Protein AF-A0A0B8P716-F1 (afdb_monomer_lite)

Organism: NCBI:txid1481914

Radius of gyration: 46.76 Å; chains: 1; bounding box: 84×42×119 Å

Sequence (148 aa):
METLIILSYIALCVIVFKVCKLPVNKWSVTTASVIGLFIVGWIFLYMAMYQPVSRMARLYSVTTPITSQVEGLVNDVYVKGNEQLKAGDPLYQIDPTPFQDEVNRIQSDLKRTQSAIDYFQAELARYQKLGSKGFSLKRKWTKLKPTC

Structure (mmCIF, N/CA/C/O backbone):
data_AF-A0A0B8P716-F1
#
_entry.id   AF-A0A0B8P716-F1
#
loop_
_atom_site.group_PDB
_atom_site.id
_atom_site.type_symbol
_atom_site.label_atom_id
_atom_site.label_alt_id
_atom_site.label_comp_id
_atom_site.label_asym_id
_atom_site.label_entity_id
_atom_site.label_seq_id
_atom_site.pdbx_PDB_ins_code
_atom_site.Cartn_x
_atom_site.Cartn_y
_atom_site.Cartn_z
_atom_site.occupancy
_atom_site.B_iso_or_equiv
_atom_site.auth_seq_id
_atom_site.auth_comp_id
_atom_site.auth_asym_id
_atom_site.auth_atom_id
_atom_site.pdbx_PDB_model_num
ATOM 1 N N . MET A 1 1 ? 23.228 3.820 -40.019 1.00 69.50 1 MET A N 1
ATOM 2 C CA . MET A 1 1 ? 23.093 5.197 -39.486 1.00 69.50 1 MET A CA 1
ATOM 3 C C . MET A 1 1 ? 24.410 5.951 -39.606 1.00 69.50 1 MET A C 1
ATOM 5 O O . MET A 1 1 ? 24.451 6.957 -40.296 1.00 69.50 1 MET A O 1
ATOM 9 N N 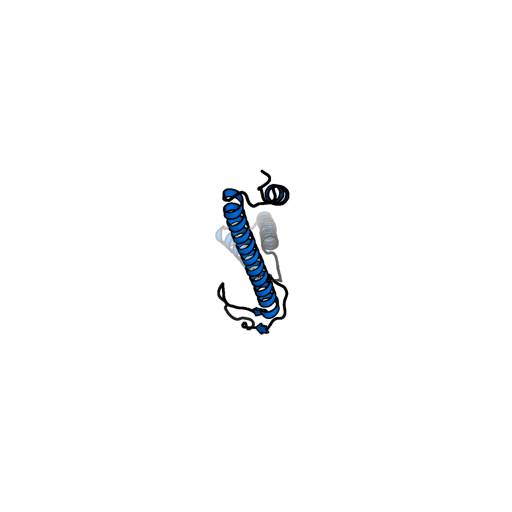. GLU A 1 2 ? 25.499 5.426 -39.043 1.00 78.12 2 GLU A N 1
ATOM 10 C CA . GLU A 1 2 ? 26.856 5.991 -39.167 1.00 78.12 2 GLU A CA 1
ATOM 11 C C . GLU A 1 2 ? 27.348 6.150 -40.618 1.00 78.12 2 GLU A C 1
ATOM 13 O O . GLU A 1 2 ? 27.895 7.187 -40.986 1.00 78.12 2 GLU A O 1
ATOM 18 N N . THR A 1 3 ? 27.054 5.175 -41.482 1.00 80.31 3 THR A N 1
ATOM 19 C CA . THR A 1 3 ? 27.412 5.209 -42.907 1.00 80.31 3 THR A CA 1
ATOM 20 C C . THR A 1 3 ? 26.721 6.340 -43.671 1.00 80.31 3 THR A C 1
ATOM 22 O O . THR A 1 3 ? 27.321 6.913 -44.576 1.00 80.31 3 THR A O 1
ATOM 25 N N . LEU A 1 4 ? 25.494 6.715 -43.286 1.00 82.44 4 LEU A N 1
ATOM 26 C CA . LEU A 1 4 ? 24.766 7.822 -43.915 1.00 82.44 4 LEU A CA 1
ATOM 27 C C . LEU A 1 4 ? 25.414 9.174 -43.592 1.00 82.44 4 LEU A C 1
ATOM 29 O O . LEU A 1 4 ? 25.537 10.004 -44.487 1.00 82.44 4 LEU A O 1
ATOM 33 N N . ILE A 1 5 ? 25.892 9.362 -42.355 1.00 80.94 5 ILE A N 1
ATOM 34 C CA . ILE A 1 5 ? 26.572 10.594 -41.918 1.00 80.94 5 ILE A CA 1
ATOM 35 C C . ILE A 1 5 ? 27.898 10.773 -42.670 1.00 80.94 5 ILE A C 1
ATOM 37 O O . ILE A 1 5 ? 28.196 11.865 -43.159 1.00 80.94 5 ILE A O 1
ATOM 41 N N . ILE A 1 6 ? 28.671 9.692 -42.823 1.00 80.19 6 ILE A N 1
ATOM 42 C CA . ILE A 1 6 ? 29.949 9.717 -43.552 1.00 80.19 6 ILE A CA 1
ATOM 43 C C . ILE A 1 6 ? 29.717 10.045 -45.035 1.00 80.19 6 ILE A C 1
ATOM 45 O O . ILE A 1 6 ? 30.397 10.913 -45.587 1.00 80.19 6 ILE A O 1
ATOM 49 N N . LEU A 1 7 ? 28.730 9.409 -45.675 1.00 81.50 7 LEU A N 1
ATOM 50 C CA . LEU A 1 7 ? 28.414 9.662 -47.085 1.00 81.50 7 LEU A CA 1
ATOM 51 C C . LEU A 1 7 ? 27.909 11.091 -47.323 1.00 81.50 7 LEU A C 1
ATOM 53 O O . LEU A 1 7 ? 28.344 11.731 -48.282 1.00 81.50 7 LEU A O 1
ATOM 57 N N . SER A 1 8 ? 27.056 11.632 -46.445 1.00 81.62 8 SER A N 1
ATOM 58 C CA . SER A 1 8 ? 26.598 13.023 -46.565 1.00 81.62 8 SER A CA 1
ATOM 59 C C . SER A 1 8 ? 27.722 14.037 -46.347 1.00 81.62 8 SER A C 1
ATOM 61 O O . SER A 1 8 ? 27.742 15.071 -47.012 1.00 81.62 8 SER A O 1
ATOM 63 N N . TYR A 1 9 ? 28.680 13.742 -45.461 1.00 82.69 9 TYR A N 1
ATOM 64 C CA . TYR A 1 9 ? 29.833 14.610 -45.218 1.00 82.69 9 TYR A CA 1
ATOM 65 C C . TYR A 1 9 ? 30.757 14.677 -46.441 1.00 82.69 9 TYR A C 1
ATOM 67 O O . TYR A 1 9 ? 31.096 15.765 -46.905 1.00 82.69 9 TYR A O 1
ATOM 75 N N . ILE A 1 10 ? 31.096 13.522 -47.024 1.00 79.62 10 ILE A N 1
ATOM 76 C CA . ILE A 1 10 ? 31.908 13.454 -48.249 1.00 79.62 10 ILE A CA 1
ATOM 77 C C . ILE A 1 10 ? 31.200 14.185 -49.399 1.00 79.62 10 ILE A C 1
ATOM 79 O O . ILE A 1 10 ? 31.836 14.960 -50.116 1.00 79.62 10 ILE A O 1
ATOM 83 N N . ALA A 1 11 ? 29.884 14.001 -49.546 1.00 82.81 11 ALA A N 1
ATOM 84 C CA . ALA A 1 11 ? 29.091 14.704 -50.552 1.00 82.81 11 ALA A CA 1
ATOM 85 C C . ALA A 1 11 ? 29.112 16.229 -50.350 1.00 82.81 11 ALA A C 1
ATOM 87 O O . ALA A 1 11 ? 29.338 16.965 -51.311 1.00 82.81 11 ALA A O 1
ATOM 88 N N . LEU A 1 12 ? 28.953 16.712 -49.111 1.00 81.50 12 LEU A N 1
ATOM 89 C CA . LEU A 1 12 ? 29.051 18.138 -48.783 1.00 81.50 12 LEU A CA 1
ATOM 90 C C . LEU A 1 12 ? 30.438 18.704 -49.084 1.00 81.50 12 LEU A C 1
ATOM 92 O O . LEU A 1 12 ? 30.528 19.765 -49.699 1.00 81.50 12 LEU A O 1
ATOM 96 N N . CYS A 1 13 ? 31.515 18.000 -48.731 1.00 77.00 13 CYS A N 1
ATOM 97 C CA . CYS A 1 13 ? 32.869 18.432 -49.074 1.00 77.00 13 CYS A CA 1
ATOM 98 C C . CYS A 1 13 ? 33.041 18.570 -50.590 1.00 77.00 13 CYS A C 1
ATOM 100 O O . CYS A 1 13 ? 33.498 19.611 -51.057 1.00 77.00 13 CYS A O 1
ATOM 102 N N . VAL A 1 14 ? 32.626 17.569 -51.373 1.00 78.19 14 VAL A N 1
ATOM 103 C CA . VAL A 1 14 ? 32.730 17.608 -52.842 1.00 78.19 14 VAL A CA 1
ATOM 104 C C . VAL A 1 14 ? 31.905 18.757 -53.433 1.00 78.19 14 VAL A C 1
ATOM 106 O O . VAL A 1 14 ? 32.382 19.447 -54.335 1.00 78.19 14 VAL A O 1
ATOM 109 N N . ILE A 1 15 ? 30.701 19.009 -52.910 1.00 81.31 15 ILE A N 1
ATOM 110 C CA . ILE A 1 15 ? 29.846 20.124 -53.342 1.00 81.31 15 ILE A CA 1
ATOM 111 C C . ILE A 1 15 ? 30.502 21.468 -53.012 1.00 81.31 15 ILE A C 1
ATOM 113 O O . ILE A 1 15 ? 30.590 22.321 -53.891 1.00 81.31 15 ILE A O 1
ATOM 117 N N . VAL A 1 16 ? 31.017 21.657 -51.796 1.00 77.56 16 VAL A N 1
ATOM 118 C CA . VAL A 1 16 ? 31.692 22.899 -51.385 1.00 77.56 16 VAL A CA 1
ATOM 119 C C . VAL A 1 16 ? 32.943 23.147 -52.226 1.00 77.56 16 VAL A C 1
ATOM 121 O O . VAL A 1 16 ? 33.124 24.255 -52.724 1.00 77.56 16 VAL A O 1
ATOM 124 N N . PHE A 1 17 ? 33.768 22.128 -52.478 1.00 75.12 17 PHE A N 1
ATOM 125 C CA . PHE A 1 17 ? 34.939 22.268 -53.351 1.00 75.12 17 PHE A CA 1
ATOM 126 C C . PHE A 1 17 ? 34.553 22.627 -54.794 1.00 75.12 17 PHE A C 1
ATOM 128 O O . PHE A 1 17 ? 35.241 23.423 -55.435 1.00 75.12 17 PHE A O 1
ATOM 135 N N . LYS A 1 18 ? 33.431 22.094 -55.295 1.00 73.69 18 LYS A N 1
ATOM 136 C CA . LYS A 1 18 ? 32.935 22.359 -56.653 1.00 73.69 18 LYS A CA 1
ATOM 137 C C . LYS A 1 18 ? 32.260 23.730 -56.794 1.00 73.69 18 LYS A C 1
ATOM 139 O O . LYS A 1 18 ? 32.427 24.373 -57.828 1.00 73.69 18 LYS A O 1
ATOM 144 N N . VAL A 1 19 ? 31.527 24.187 -55.776 1.00 75.31 19 VAL A N 1
ATOM 145 C CA . VAL A 1 19 ? 30.786 25.464 -55.773 1.00 75.31 19 VAL A CA 1
ATOM 146 C C . VAL A 1 19 ? 31.691 26.642 -55.406 1.00 75.31 19 VAL A C 1
ATOM 148 O O . VAL A 1 19 ? 31.656 27.666 -56.084 1.00 75.31 19 VAL A O 1
ATOM 151 N N . CYS A 1 20 ? 32.555 26.498 -54.397 1.00 64.69 20 CYS A N 1
ATOM 152 C CA . CYS A 1 20 ? 33.441 27.574 -53.937 1.00 64.69 20 CYS A CA 1
ATOM 153 C C . CYS A 1 20 ? 34.728 27.729 -54.767 1.00 64.69 20 CYS A C 1
ATOM 155 O O . CYS A 1 20 ? 35.551 28.571 -54.418 1.00 64.69 20 CYS A O 1
ATOM 157 N N . LYS A 1 21 ? 34.921 26.944 -55.845 1.00 66.50 21 LYS A N 1
ATOM 158 C CA . LYS A 1 21 ? 36.091 26.996 -56.753 1.00 66.50 21 LYS A CA 1
ATOM 159 C C . LYS A 1 21 ? 37.431 27.174 -56.014 1.00 66.50 21 LYS A C 1
ATOM 161 O O . LYS A 1 21 ? 38.282 27.959 -56.431 1.00 66.50 21 LYS A O 1
ATOM 166 N N . LEU A 1 22 ? 37.617 26.469 -54.897 1.00 66.06 22 LEU A N 1
ATOM 167 C CA . LEU A 1 22 ? 38.861 26.550 -54.134 1.00 66.06 22 LEU A CA 1
ATOM 168 C C . LEU A 1 22 ? 40.003 25.945 -54.965 1.00 66.06 22 LEU A C 1
ATOM 170 O O . LEU A 1 22 ? 39.830 24.855 -55.520 1.00 66.06 22 LEU A O 1
ATOM 174 N N . PRO A 1 23 ? 41.170 26.610 -55.068 1.00 66.81 23 PRO A N 1
ATOM 175 C CA . PRO A 1 23 ? 42.316 26.036 -55.752 1.00 66.81 23 PRO A CA 1
ATOM 176 C C . PRO A 1 23 ? 42.733 24.762 -55.012 1.00 66.81 23 PRO A C 1
ATOM 178 O O . PRO A 1 23 ? 43.137 24.814 -53.850 1.00 66.81 23 PRO A O 1
ATOM 181 N N . VAL A 1 24 ? 42.623 23.615 -55.688 1.00 67.62 24 VAL A N 1
ATOM 182 C CA . VAL A 1 24 ? 42.991 22.291 -55.163 1.00 67.62 24 VAL A CA 1
ATOM 183 C C . VAL A 1 24 ? 44.511 22.166 -55.036 1.00 67.62 24 VAL A C 1
ATOM 185 O O . VAL A 1 24 ? 45.184 21.479 -55.798 1.00 67.62 24 VAL A O 1
ATOM 188 N N . ASN A 1 25 ? 45.082 22.886 -54.073 1.00 76.19 25 ASN A N 1
ATOM 189 C CA . ASN A 1 25 ? 46.482 22.763 -53.701 1.00 76.19 25 ASN A CA 1
ATOM 190 C C . ASN A 1 25 ? 46.643 21.681 -52.615 1.00 76.19 25 ASN A C 1
ATOM 192 O O . ASN A 1 25 ? 45.708 21.350 -51.882 1.00 76.19 25 ASN A O 1
ATOM 196 N N . LYS A 1 26 ? 47.852 21.117 -52.505 1.00 75.94 26 LYS A N 1
ATOM 197 C CA . LYS A 1 26 ? 48.141 20.020 -51.563 1.00 75.94 26 LYS A CA 1
ATOM 198 C C . LYS A 1 26 ? 47.818 20.396 -50.105 1.00 75.94 26 LYS A C 1
ATOM 200 O O . LYS A 1 26 ? 47.423 19.539 -49.323 1.00 75.94 26 LYS A O 1
ATOM 205 N N . TRP A 1 27 ? 47.925 21.678 -49.757 1.00 74.81 27 TRP A N 1
ATOM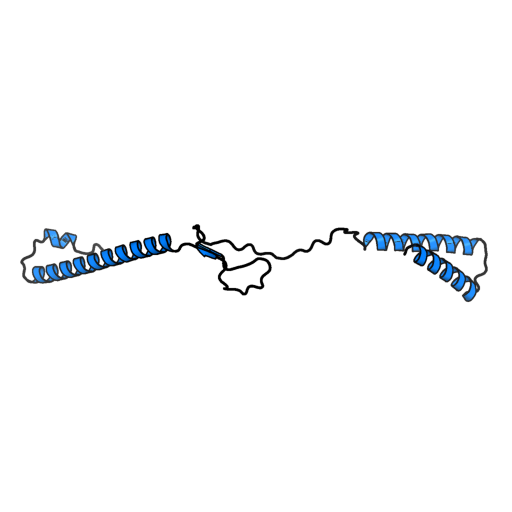 206 C CA . TRP A 1 27 ? 47.683 22.194 -48.409 1.00 74.81 27 TRP A CA 1
ATOM 207 C C . TRP A 1 27 ? 46.191 22.320 -48.068 1.00 74.81 27 TRP A C 1
ATOM 209 O O . TRP A 1 27 ? 45.770 21.884 -47.006 1.00 74.81 27 TRP A O 1
ATOM 219 N N . SER A 1 28 ? 45.366 22.828 -48.981 1.00 75.94 28 SER A N 1
ATOM 220 C CA . SER A 1 28 ? 43.925 23.028 -48.801 1.00 75.94 28 SER A CA 1
ATOM 221 C C . SER A 1 28 ? 43.188 21.696 -48.693 1.00 75.94 28 SER A C 1
ATOM 223 O O . SER A 1 28 ? 42.313 21.551 -47.842 1.00 75.94 28 SER A O 1
ATOM 225 N N . VAL A 1 29 ? 43.599 20.698 -49.482 1.00 77.81 29 VAL A N 1
ATOM 226 C CA . VAL A 1 29 ? 43.036 19.343 -49.404 1.00 77.81 29 VAL A CA 1
ATOM 227 C C . VAL A 1 29 ? 43.385 18.688 -48.065 1.00 77.81 29 VAL A C 1
ATOM 229 O O . VAL A 1 29 ? 42.507 18.135 -47.407 1.00 77.81 29 VAL A O 1
ATOM 232 N N . THR A 1 30 ? 44.637 18.814 -47.613 1.00 81.25 30 THR A N 1
ATOM 233 C CA . THR A 1 30 ? 45.081 18.209 -46.347 1.00 81.25 30 THR A CA 1
ATOM 234 C C . THR A 1 30 ? 44.376 18.843 -45.145 1.00 81.25 30 THR A C 1
ATOM 236 O O . THR A 1 30 ? 43.844 18.125 -44.299 1.00 81.25 30 THR A O 1
ATOM 239 N N . THR A 1 31 ? 44.284 20.175 -45.086 1.00 82.12 31 THR A N 1
ATOM 240 C CA . THR A 1 31 ? 43.615 20.870 -43.974 1.00 82.12 31 THR A CA 1
ATOM 241 C C . THR A 1 31 ? 42.113 20.577 -43.942 1.00 82.12 31 THR A C 1
ATOM 243 O O . THR A 1 31 ? 41.560 20.354 -42.867 1.00 82.12 31 THR A O 1
ATOM 246 N N . ALA A 1 32 ? 41.448 20.501 -45.101 1.00 80.31 32 ALA A N 1
ATOM 247 C CA . ALA A 1 32 ? 40.027 20.155 -45.175 1.00 80.31 32 ALA A CA 1
ATOM 248 C C . ALA A 1 32 ? 39.742 18.716 -44.713 1.00 80.31 32 ALA A C 1
ATOM 250 O O . ALA A 1 32 ? 38.767 18.480 -43.997 1.00 80.31 32 ALA A O 1
ATOM 251 N N . SER A 1 33 ? 40.605 17.757 -45.063 1.00 80.12 33 SER A N 1
ATOM 252 C CA . SER A 1 33 ? 40.486 16.377 -44.580 1.00 80.12 33 SER A CA 1
ATOM 253 C C . SER A 1 33 ? 40.695 16.269 -43.066 1.00 80.12 33 SER A C 1
ATOM 255 O O . SER A 1 33 ? 39.938 15.561 -42.403 1.00 80.12 33 SER A O 1
ATOM 257 N N . VAL A 1 34 ? 41.667 16.996 -42.503 1.00 86.50 34 VAL A N 1
ATOM 258 C CA . VAL A 1 34 ? 41.937 16.990 -41.053 1.00 86.50 34 VAL A CA 1
ATOM 259 C C . VAL A 1 34 ? 40.788 17.627 -40.268 1.00 86.50 34 VAL A C 1
ATOM 261 O O . VAL A 1 34 ? 40.318 17.039 -39.294 1.00 86.50 34 VAL A O 1
ATOM 264 N N . ILE A 1 35 ? 40.283 18.782 -40.715 1.00 85.81 35 ILE A N 1
ATOM 265 C CA . ILE A 1 35 ? 39.129 19.451 -40.089 1.00 85.81 35 ILE A CA 1
ATOM 266 C C . ILE A 1 35 ? 37.898 18.540 -40.130 1.00 85.81 35 ILE A C 1
ATOM 268 O O . ILE A 1 35 ? 37.171 18.428 -39.144 1.00 85.81 35 ILE A O 1
ATOM 272 N N . GLY A 1 36 ? 37.696 17.838 -41.244 1.00 83.31 36 GLY A N 1
ATOM 273 C CA . GLY A 1 36 ? 36.587 16.909 -41.399 1.00 83.31 36 GLY A CA 1
ATOM 274 C C . GLY A 1 36 ? 36.592 15.754 -40.423 1.00 83.31 36 GLY A C 1
ATOM 275 O O . GLY A 1 36 ? 35.576 15.477 -39.789 1.00 83.31 36 GLY A O 1
ATOM 276 N N . LEU A 1 37 ? 37.746 15.110 -40.260 1.00 83.75 37 LEU A N 1
ATOM 277 C CA . LEU A 1 37 ? 37.892 14.013 -39.311 1.00 83.75 37 LEU A CA 1
ATOM 278 C C . LEU A 1 37 ? 37.615 14.480 -37.875 1.00 83.75 37 LEU A C 1
ATOM 280 O O . LEU A 1 37 ? 36.961 13.770 -37.113 1.00 83.75 37 LEU A O 1
ATOM 284 N N . PHE A 1 38 ? 38.059 15.689 -37.527 1.00 88.31 38 PHE A N 1
ATOM 285 C CA . PHE A 1 38 ? 37.851 16.261 -36.199 1.00 88.31 38 PHE A CA 1
ATOM 286 C C . PHE A 1 38 ? 36.377 16.590 -35.930 1.00 88.31 38 PHE A C 1
ATOM 288 O O . PHE A 1 38 ? 35.858 16.241 -34.873 1.00 88.31 38 PHE A O 1
ATOM 295 N N . ILE A 1 39 ? 35.682 17.206 -36.893 1.00 85.25 39 ILE A N 1
ATOM 296 C CA . ILE A 1 39 ? 34.257 17.554 -36.768 1.00 85.25 39 ILE A CA 1
ATOM 297 C C . ILE A 1 39 ? 33.395 16.293 -36.680 1.00 85.25 39 ILE A C 1
ATOM 299 O O . ILE A 1 39 ? 32.524 16.194 -35.815 1.00 85.25 39 ILE A O 1
ATOM 303 N N . VAL A 1 40 ? 33.651 15.314 -37.548 1.00 83.88 40 VAL A N 1
ATOM 304 C CA . VAL A 1 40 ? 32.913 14.047 -37.552 1.00 83.88 40 VAL A CA 1
ATOM 305 C C . VAL A 1 40 ? 33.188 13.272 -36.260 1.00 83.88 40 VAL A C 1
ATOM 307 O O . VAL A 1 40 ? 32.251 12.808 -35.618 1.00 83.88 40 VAL A O 1
ATOM 310 N N . GLY A 1 41 ? 34.442 13.201 -35.805 1.00 84.62 41 GLY A N 1
ATOM 311 C CA . GLY A 1 41 ? 34.782 12.590 -34.517 1.00 84.62 41 GLY A CA 1
ATOM 312 C C . GLY A 1 41 ? 34.088 13.271 -33.332 1.00 84.62 41 GLY A C 1
ATOM 313 O O . GLY A 1 41 ? 33.537 12.592 -32.466 1.00 84.62 41 GLY A O 1
ATOM 314 N N . TRP A 1 42 ? 34.039 14.606 -33.323 1.00 84.56 42 TRP A N 1
ATOM 315 C CA . TRP A 1 42 ? 33.385 15.375 -32.262 1.00 84.56 42 TRP A CA 1
ATOM 316 C C . TRP A 1 42 ? 31.877 15.123 -32.203 1.00 84.56 42 TRP A C 1
ATOM 318 O O . TRP A 1 42 ? 31.318 14.958 -31.119 1.00 84.56 42 TRP A O 1
ATOM 328 N N . ILE A 1 43 ? 31.212 15.037 -33.359 1.00 83.62 43 ILE A N 1
ATOM 329 C CA . ILE A 1 43 ? 29.768 14.787 -33.410 1.00 83.62 43 ILE A CA 1
ATOM 330 C C . ILE A 1 43 ? 29.421 13.370 -32.941 1.00 83.62 43 ILE A C 1
ATOM 332 O O . ILE A 1 43 ? 28.426 13.187 -32.240 1.00 83.62 43 ILE A O 1
ATOM 336 N N . PHE A 1 44 ? 30.271 12.382 -33.241 1.00 81.25 44 PHE A N 1
ATOM 337 C CA . PHE A 1 44 ? 30.106 11.020 -32.735 1.00 81.25 44 PHE A CA 1
ATOM 338 C C . PHE A 1 44 ? 30.281 10.944 -31.217 1.00 81.25 44 PHE A C 1
ATOM 340 O O . PHE A 1 44 ? 29.476 10.291 -30.556 1.00 81.25 44 PHE A O 1
ATOM 347 N N . LEU A 1 45 ? 31.268 11.644 -30.647 1.00 82.00 45 LEU A N 1
ATOM 348 C CA . LEU A 1 45 ? 31.436 11.724 -29.191 1.00 82.00 45 LEU A CA 1
ATOM 349 C C . LEU A 1 45 ? 30.257 12.428 -28.515 1.00 82.00 45 LEU A C 1
ATOM 351 O O . LEU A 1 45 ? 29.799 11.983 -27.464 1.00 82.00 45 LEU A O 1
ATOM 355 N N . TYR A 1 46 ? 29.732 13.485 -29.136 1.00 82.75 46 TYR A N 1
ATOM 356 C CA . TYR A 1 46 ? 28.537 14.171 -28.657 1.00 82.75 46 TYR A CA 1
ATOM 357 C C . TYR A 1 46 ? 27.352 13.197 -28.624 1.00 82.75 46 TYR A C 1
ATOM 359 O O . TYR A 1 46 ? 26.792 12.939 -27.563 1.00 82.75 46 TYR A O 1
ATOM 367 N N . MET A 1 47 ? 27.023 12.542 -29.740 1.00 75.75 47 MET A N 1
ATOM 368 C CA . MET A 1 47 ? 25.929 11.561 -29.771 1.00 75.75 47 MET A CA 1
ATOM 369 C C . MET A 1 47 ? 26.148 10.389 -28.801 1.00 75.75 47 MET A C 1
ATOM 371 O O . MET A 1 47 ? 25.191 9.940 -28.174 1.00 75.75 47 MET A O 1
ATOM 375 N N . ALA A 1 48 ? 27.390 9.933 -28.622 1.00 76.81 48 ALA A N 1
ATOM 376 C CA . ALA A 1 48 ? 27.726 8.889 -27.656 1.00 76.81 48 ALA A CA 1
ATOM 377 C C . ALA A 1 48 ? 27.493 9.325 -26.198 1.00 76.81 48 ALA A C 1
ATOM 379 O O . ALA A 1 48 ? 27.077 8.508 -25.381 1.00 76.81 48 ALA A O 1
ATOM 380 N N . MET A 1 49 ? 27.721 10.600 -25.868 1.00 76.12 49 MET A N 1
ATOM 381 C CA . MET A 1 49 ? 27.434 11.147 -24.536 1.00 76.12 49 MET A CA 1
ATOM 382 C C . MET A 1 49 ? 25.936 11.383 -24.310 1.00 76.12 49 MET A C 1
ATOM 384 O O . MET A 1 49 ? 25.440 11.140 -23.212 1.00 76.12 49 MET A O 1
ATOM 388 N N . TYR A 1 50 ? 25.207 11.844 -25.331 1.00 73.62 50 TYR A N 1
ATOM 389 C CA . TYR A 1 50 ? 23.788 12.203 -25.202 1.00 73.62 50 TYR A CA 1
ATOM 390 C C . TYR A 1 50 ? 22.819 11.029 -25.367 1.00 73.62 50 TYR A C 1
ATOM 392 O O . TYR A 1 50 ? 21.656 11.155 -24.986 1.00 73.62 50 TYR A O 1
ATOM 400 N N . GLN A 1 51 ? 23.268 9.888 -25.893 1.00 71.69 51 GLN A N 1
ATOM 401 C CA . GLN A 1 51 ? 22.445 8.691 -26.022 1.00 71.69 51 GLN A CA 1
ATOM 402 C C . GLN A 1 51 ? 22.831 7.641 -24.967 1.00 71.69 51 GLN A C 1
ATOM 404 O O . GLN A 1 51 ? 23.627 6.744 -25.255 1.00 71.69 51 GLN A O 1
ATOM 409 N N . PRO A 1 52 ? 22.256 7.682 -23.748 1.00 64.94 52 PRO A N 1
ATOM 410 C CA . PRO A 1 52 ? 22.374 6.563 -22.828 1.00 64.94 52 PRO A CA 1
ATOM 411 C C . PRO A 1 52 ? 21.665 5.357 -23.453 1.00 64.94 52 PRO A C 1
ATOM 413 O O . PRO A 1 52 ? 20.439 5.317 -23.569 1.00 64.94 52 PRO A O 1
ATOM 416 N N . VAL A 1 53 ? 22.436 4.358 -23.875 1.00 64.25 53 VAL A N 1
ATOM 417 C CA . VAL A 1 53 ? 21.914 3.078 -24.369 1.00 64.25 53 VAL A CA 1
ATOM 418 C C . VAL A 1 53 ? 21.366 2.251 -23.205 1.00 64.25 53 VAL A C 1
ATOM 420 O O . VAL A 1 53 ? 21.942 1.248 -22.789 1.00 64.25 53 VAL A O 1
ATOM 423 N N . SER A 1 54 ? 20.227 2.663 -22.651 1.00 65.75 54 SER A N 1
ATOM 424 C CA . SER A 1 54 ? 19.485 1.812 -21.726 1.00 65.75 54 SER A CA 1
ATOM 425 C C . SER A 1 54 ? 18.733 0.751 -22.527 1.00 65.75 54 SER A C 1
ATOM 427 O O . SER A 1 54 ? 17.704 1.033 -23.136 1.00 65.75 54 SER A O 1
ATOM 429 N N . ARG A 1 55 ? 19.220 -0.498 -22.514 1.00 64.19 55 ARG A N 1
ATOM 430 C CA . ARG A 1 55 ? 18.457 -1.664 -23.014 1.00 64.19 55 ARG A CA 1
ATOM 431 C C . ARG A 1 55 ? 17.246 -2.005 -22.139 1.00 64.19 55 ARG A C 1
ATOM 433 O O . ARG A 1 55 ? 16.498 -2.915 -22.474 1.00 64.19 55 ARG A O 1
ATOM 440 N N . MET A 1 56 ? 17.067 -1.317 -21.012 1.00 63.59 56 MET A N 1
ATOM 441 C CA . MET A 1 56 ? 16.001 -1.587 -20.058 1.00 63.59 56 MET A CA 1
ATOM 442 C C .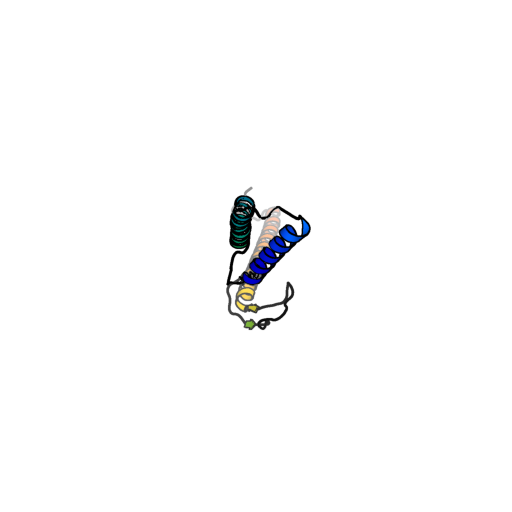 MET A 1 56 ? 15.061 -0.385 -19.974 1.00 63.59 56 MET A C 1
ATOM 444 O O . MET A 1 56 ? 15.390 0.647 -19.387 1.00 63.59 56 MET A O 1
ATOM 448 N N . ALA A 1 57 ? 13.873 -0.530 -20.558 1.00 66.88 57 ALA A N 1
ATOM 449 C CA . ALA A 1 57 ? 12.745 0.340 -20.264 1.00 66.88 57 ALA A CA 1
ATOM 450 C C . ALA A 1 57 ? 12.238 -0.020 -18.862 1.00 66.88 57 ALA A C 1
ATOM 452 O O . ALA A 1 57 ? 11.576 -1.039 -18.670 1.00 66.88 57 ALA A O 1
ATOM 453 N N . ARG A 1 58 ? 12.605 0.775 -17.855 1.00 65.25 58 ARG A N 1
ATOM 454 C CA . ARG A 1 58 ? 12.121 0.579 -16.487 1.00 65.25 58 ARG A CA 1
ATOM 455 C C . ARG A 1 58 ? 10.826 1.363 -16.329 1.00 65.25 58 ARG A C 1
ATOM 457 O O . ARG A 1 58 ? 10.843 2.575 -16.140 1.00 65.25 58 ARG A O 1
ATOM 464 N N . LEU A 1 59 ? 9.706 0.665 -16.481 1.00 72.06 59 LEU A N 1
ATOM 465 C CA . LEU A 1 59 ? 8.389 1.218 -16.195 1.00 72.06 59 LEU A CA 1
ATOM 466 C C . LEU A 1 59 ? 8.252 1.330 -14.675 1.00 72.06 59 LEU A C 1
ATOM 468 O O . LEU A 1 59 ? 8.129 0.329 -13.974 1.00 72.06 59 LEU A O 1
ATOM 472 N N . TYR A 1 60 ? 8.328 2.555 -14.166 1.00 67.94 60 TYR A N 1
ATOM 473 C CA . TYR A 1 60 ? 8.029 2.855 -12.773 1.00 67.94 60 TYR A CA 1
ATOM 474 C C . TYR A 1 60 ? 6.526 3.113 -12.653 1.00 67.94 60 TYR A C 1
ATOM 476 O O . TYR A 1 60 ? 6.060 4.225 -12.887 1.00 67.94 60 TYR A O 1
ATOM 484 N N . SER A 1 61 ? 5.754 2.079 -12.322 1.00 71.50 61 SER A N 1
ATOM 485 C CA . SER A 1 61 ? 4.354 2.234 -11.928 1.00 71.50 61 SER A CA 1
ATOM 486 C C . SER A 1 61 ? 4.285 2.533 -10.433 1.00 71.50 61 SER A C 1
ATOM 488 O O . SER A 1 61 ? 4.677 1.704 -9.608 1.00 71.50 61 SER A O 1
ATOM 490 N N . VAL A 1 62 ? 3.786 3.719 -10.071 1.00 77.56 62 VAL A N 1
ATOM 491 C CA . VAL A 1 62 ? 3.497 4.055 -8.670 1.00 77.56 62 VAL A CA 1
ATOM 492 C C . VAL A 1 62 ? 2.418 3.091 -8.187 1.00 77.56 62 VAL A C 1
ATOM 494 O O . VAL A 1 62 ? 1.266 3.179 -8.598 1.00 77.56 62 VAL A O 1
ATOM 497 N N . THR A 1 63 ? 2.822 2.125 -7.368 1.00 80.06 63 THR A N 1
ATOM 498 C CA . THR A 1 63 ? 1.943 1.086 -6.831 1.00 80.06 63 THR A CA 1
ATOM 499 C C . THR A 1 63 ? 1.860 1.294 -5.330 1.00 80.06 63 THR A C 1
ATOM 501 O O . THR A 1 63 ? 2.883 1.245 -4.648 1.00 80.06 63 THR A O 1
ATOM 504 N N . THR A 1 64 ? 0.660 1.541 -4.816 1.00 83.00 64 THR A N 1
ATOM 505 C CA . THR A 1 64 ? 0.422 1.634 -3.374 1.00 83.00 64 THR A CA 1
ATOM 506 C C . THR A 1 64 ? -0.071 0.274 -2.886 1.00 83.00 64 THR A C 1
ATOM 508 O O . THR A 1 64 ? -1.179 -0.119 -3.253 1.00 83.00 64 THR A O 1
ATOM 511 N N . PRO A 1 65 ? 0.718 -0.476 -2.098 1.00 82.81 65 PRO A N 1
ATOM 512 C CA 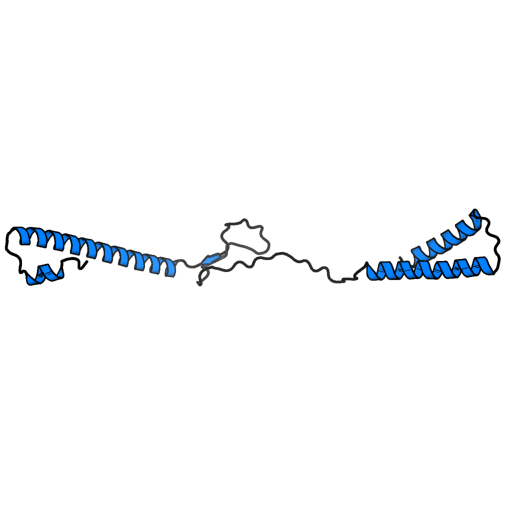. PRO A 1 65 ? 0.231 -1.712 -1.505 1.00 82.81 65 PRO A CA 1
ATOM 513 C C . PRO A 1 65 ? -0.875 -1.384 -0.497 1.00 82.81 65 PRO A C 1
ATOM 515 O O . PRO A 1 65 ? -0.712 -0.504 0.349 1.00 82.81 65 PRO A O 1
ATOM 518 N N . ILE A 1 66 ? -2.004 -2.083 -0.594 1.00 86.06 66 ILE A N 1
ATOM 519 C CA . ILE A 1 66 ? -3.133 -1.921 0.324 1.00 86.06 66 ILE A CA 1
ATOM 520 C C . ILE A 1 66 ? -3.037 -3.023 1.376 1.00 86.06 66 ILE A C 1
ATOM 522 O O . ILE A 1 66 ? -3.061 -4.204 1.037 1.00 86.06 66 ILE A O 1
ATOM 526 N N . THR A 1 67 ? -2.915 -2.631 2.643 1.00 88.38 67 THR A N 1
ATOM 527 C CA . THR A 1 67 ? -2.897 -3.537 3.799 1.00 88.38 67 THR A CA 1
ATOM 528 C C . THR A 1 67 ? -4.148 -3.336 4.643 1.00 88.38 67 THR A C 1
ATOM 530 O O . THR A 1 67 ? -4.707 -2.236 4.681 1.00 88.38 67 THR A O 1
ATOM 533 N N . SER A 1 68 ? -4.588 -4.383 5.339 1.00 89.06 68 SER A N 1
ATOM 534 C CA . SER A 1 68 ? -5.619 -4.240 6.361 1.00 89.06 68 SER A CA 1
ATOM 535 C C . SER A 1 68 ? -5.082 -3.428 7.547 1.00 89.06 68 SER A C 1
ATOM 537 O O . SER A 1 68 ? -3.894 -3.474 7.864 1.00 89.06 68 SER A O 1
ATOM 539 N N . GLN A 1 69 ? -5.966 -2.659 8.190 1.00 89.75 69 GLN A N 1
ATOM 540 C CA . GLN A 1 69 ? -5.649 -1.940 9.435 1.00 89.75 69 GLN A CA 1
ATOM 541 C C . GLN A 1 69 ? -5.731 -2.848 10.666 1.00 89.75 69 GLN A C 1
ATOM 543 O O . GLN A 1 69 ? -5.154 -2.538 11.703 1.00 89.75 69 GLN A O 1
ATOM 548 N N . VAL A 1 70 ? -6.477 -3.946 10.550 1.00 89.81 70 VAL A N 1
ATOM 549 C CA . VAL A 1 70 ? -6.679 -4.939 11.602 1.00 89.81 70 VAL A CA 1
ATOM 550 C C . VAL A 1 70 ? -6.271 -6.312 11.086 1.00 89.81 70 VAL A C 1
ATOM 552 O O . VAL A 1 70 ? -6.393 -6.607 9.892 1.00 89.81 70 VAL A O 1
ATOM 555 N N . GLU A 1 71 ? -5.773 -7.142 11.992 1.00 87.44 71 GLU A N 1
ATOM 556 C CA . GLU A 1 71 ? -5.479 -8.546 11.726 1.00 87.44 71 GLU A CA 1
ATOM 557 C C . GLU A 1 71 ? -6.761 -9.373 11.877 1.00 87.44 71 GLU A C 1
ATOM 559 O O . GLU A 1 71 ? -7.570 -9.125 12.771 1.00 87.44 71 GLU A O 1
ATOM 564 N N . GLY A 1 72 ? -6.965 -10.352 10.997 1.00 88.38 72 GLY A N 1
ATOM 565 C CA . GLY A 1 72 ? -8.140 -11.216 11.041 1.00 88.38 72 GLY A CA 1
ATOM 566 C C . GLY A 1 72 ? -8.213 -12.172 9.857 1.00 88.38 72 GLY A C 1
ATOM 567 O O . GLY A 1 72 ? -7.448 -12.067 8.897 1.00 88.38 72 GLY A O 1
ATOM 568 N N . LEU A 1 73 ? -9.140 -13.123 9.941 1.00 90.44 73 LEU A N 1
ATOM 569 C CA . LEU A 1 73 ? -9.428 -14.059 8.857 1.00 90.44 73 LEU A CA 1
ATOM 570 C C . LEU A 1 73 ? -10.209 -13.341 7.749 1.00 90.44 73 LEU A C 1
ATOM 572 O O . LEU A 1 73 ? -11.127 -12.571 8.030 1.00 90.44 73 LEU A O 1
ATOM 576 N N . VAL A 1 74 ? -9.849 -13.595 6.491 1.00 91.25 74 VAL A N 1
ATOM 577 C CA . VAL A 1 74 ? -10.573 -13.066 5.327 1.00 91.25 74 VAL A CA 1
ATOM 578 C C . VAL A 1 74 ? -11.760 -13.982 5.040 1.00 91.25 74 VAL A C 1
ATOM 580 O O . VAL A 1 74 ? -11.563 -1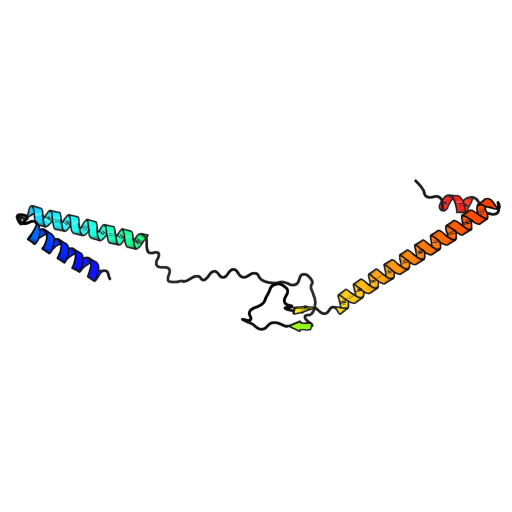5.164 4.766 1.00 91.25 74 VAL A O 1
ATOM 583 N N . ASN A 1 75 ? -12.973 -13.437 5.107 1.00 90.44 75 ASN A N 1
ATOM 584 C CA . ASN A 1 75 ? -14.207 -14.148 4.783 1.00 90.44 75 ASN A CA 1
ATOM 585 C C . ASN A 1 75 ? -14.450 -14.173 3.271 1.00 90.44 75 ASN A C 1
ATOM 587 O O . ASN A 1 75 ? -14.648 -15.237 2.695 1.00 90.44 75 ASN A O 1
ATOM 591 N N . ASP A 1 76 ? -14.369 -13.002 2.630 1.00 88.94 76 ASP A N 1
ATOM 592 C CA . ASP A 1 76 ? -14.663 -12.828 1.207 1.00 88.94 76 ASP A CA 1
ATOM 593 C C . ASP A 1 76 ? -13.617 -11.958 0.501 1.00 88.94 76 ASP A C 1
ATOM 595 O O . ASP A 1 76 ? -13.061 -11.012 1.070 1.00 88.94 76 ASP A O 1
ATOM 599 N N . VAL A 1 77 ? -13.378 -12.269 -0.776 1.00 91.12 77 VAL A N 1
ATOM 600 C CA . VAL A 1 77 ? -12.512 -11.508 -1.687 1.00 91.12 77 VAL A CA 1
ATOM 601 C C . VAL A 1 77 ? -13.367 -10.999 -2.841 1.00 91.12 77 VAL A C 1
ATOM 603 O O . VAL A 1 77 ? -13.887 -11.794 -3.625 1.00 91.12 77 VAL A O 1
ATOM 606 N N . TYR A 1 78 ? -13.512 -9.682 -2.961 1.00 87.25 78 TYR A N 1
ATOM 607 C CA . TYR A 1 78 ? -14.418 -9.076 -3.944 1.00 87.25 78 TYR A CA 1
ATOM 608 C C . TYR A 1 78 ? -13.744 -8.691 -5.257 1.00 87.25 78 TYR A C 1
ATOM 610 O O . TYR A 1 78 ? -14.432 -8.446 -6.244 1.00 87.25 78 TYR A O 1
ATOM 618 N N . VAL A 1 79 ? -12.412 -8.643 -5.286 1.00 86.44 79 VAL A N 1
ATOM 619 C CA . VAL A 1 79 ? -11.661 -8.120 -6.430 1.00 86.44 79 VAL A CA 1
ATOM 620 C C . VAL A 1 79 ? -10.941 -9.205 -7.206 1.00 86.44 79 VAL A C 1
ATOM 622 O O . VAL A 1 79 ? -10.344 -10.122 -6.636 1.00 86.44 79 VAL A O 1
ATOM 625 N N . LYS A 1 80 ? -10.964 -9.072 -8.534 1.00 85.25 80 LYS A N 1
ATOM 626 C CA . LYS A 1 80 ? -10.155 -9.884 -9.445 1.00 85.25 80 LYS A CA 1
ATOM 627 C C . LYS A 1 80 ? -8.965 -9.071 -9.949 1.00 85.25 80 LYS A C 1
ATOM 629 O O . LYS A 1 80 ? -8.980 -7.843 -9.988 1.00 85.25 80 LYS A O 1
ATOM 634 N N . GLY A 1 81 ? -7.889 -9.767 -10.311 1.00 83.56 81 GLY A N 1
ATOM 635 C CA . GLY A 1 81 ? -6.684 -9.117 -10.822 1.00 83.56 81 GLY A CA 1
ATOM 636 C C . GLY A 1 81 ? -6.958 -8.321 -12.102 1.00 83.56 81 GLY A C 1
ATOM 637 O O . GLY A 1 81 ? -7.718 -8.769 -12.957 1.00 83.56 81 GLY A O 1
ATOM 638 N N . ASN A 1 82 ? -6.279 -7.179 -12.244 1.00 82.31 82 ASN A N 1
ATOM 639 C CA . ASN A 1 82 ? -6.348 -6.294 -13.415 1.00 82.31 82 ASN A CA 1
ATOM 640 C C . ASN A 1 82 ? -7.728 -5.644 -13.657 1.00 82.31 82 ASN A C 1
ATOM 642 O O . ASN A 1 82 ? -8.061 -5.279 -14.784 1.00 82.31 82 ASN A O 1
ATOM 646 N N . GLU A 1 83 ? -8.525 -5.501 -12.600 1.00 86.06 83 GLU A N 1
ATOM 647 C CA . GLU A 1 83 ? -9.804 -4.798 -12.627 1.00 86.06 83 GLU A CA 1
ATOM 648 C C . GLU A 1 83 ? -9.636 -3.317 -12.254 1.00 86.06 83 GLU A C 1
ATOM 650 O O . GLU A 1 83 ? -8.800 -2.954 -11.421 1.00 86.06 83 GLU A O 1
ATOM 655 N N . GLN A 1 84 ? -10.416 -2.441 -12.892 1.00 85.69 84 GLN A N 1
ATOM 656 C CA . GLN A 1 84 ? -10.397 -1.014 -12.591 1.00 85.69 84 GLN A CA 1
ATOM 657 C C . GLN A 1 84 ? -11.255 -0.741 -11.352 1.00 85.69 84 GLN A C 1
ATOM 659 O O . GLN A 1 84 ? -12.475 -0.854 -11.403 1.00 85.69 84 GLN A O 1
ATOM 664 N N . LEU A 1 85 ? -10.605 -0.349 -10.258 1.00 87.94 85 LEU A N 1
ATOM 665 C CA . LEU A 1 85 ? -11.245 -0.069 -8.972 1.00 87.94 85 LEU A CA 1
ATOM 666 C C . LEU A 1 85 ? -11.307 1.436 -8.710 1.00 87.94 85 LEU A C 1
ATOM 668 O O . LEU A 1 85 ? -10.434 2.197 -9.146 1.00 87.94 85 LEU A O 1
ATOM 672 N N . LYS A 1 86 ? -12.331 1.872 -7.983 1.00 89.38 86 LYS A N 1
ATOM 673 C CA . LYS A 1 86 ? -12.469 3.241 -7.484 1.00 89.38 86 LYS A CA 1
ATOM 674 C C . LYS A 1 86 ? -12.102 3.300 -6.005 1.00 89.38 86 LYS A C 1
ATOM 676 O O . LYS A 1 86 ? -12.103 2.306 -5.282 1.00 89.38 86 LYS A O 1
ATOM 681 N N . ALA A 1 87 ? -11.773 4.503 -5.541 1.00 86.75 87 ALA A N 1
ATOM 682 C CA . ALA A 1 87 ? -11.526 4.726 -4.125 1.00 86.75 87 ALA A CA 1
ATOM 683 C C . ALA A 1 87 ? -12.807 4.448 -3.321 1.00 86.75 87 ALA A C 1
ATOM 685 O O . ALA A 1 87 ? -13.846 5.047 -3.592 1.00 86.75 87 ALA A O 1
ATOM 686 N N . GLY A 1 88 ? -12.705 3.562 -2.329 1.00 87.62 88 GLY A N 1
ATOM 687 C CA . GLY A 1 88 ? -13.822 3.154 -1.475 1.00 87.62 88 GLY A CA 1
ATOM 688 C C . GLY A 1 88 ? -14.464 1.818 -1.851 1.00 87.62 88 GLY A C 1
ATOM 689 O O . GLY A 1 88 ? -15.294 1.334 -1.086 1.00 87.62 88 GLY A O 1
ATOM 690 N N . ASP A 1 89 ? -14.066 1.199 -2.965 1.00 89.38 89 ASP A N 1
ATOM 691 C CA . ASP A 1 89 ? -14.576 -0.122 -3.327 1.00 89.38 89 ASP A CA 1
ATOM 692 C C . ASP A 1 89 ? -14.063 -1.192 -2.340 1.00 89.38 89 ASP A C 1
ATOM 694 O O . ASP A 1 89 ? -12.882 -1.184 -1.966 1.00 89.38 89 ASP A O 1
ATOM 698 N N . PRO A 1 90 ? -14.929 -2.119 -1.891 1.00 89.75 90 PRO A N 1
ATOM 699 C CA . PRO A 1 90 ? -14.534 -3.168 -0.963 1.00 89.75 90 PRO A CA 1
ATOM 700 C C . PRO A 1 90 ? -13.601 -4.160 -1.663 1.00 89.75 90 PRO A C 1
ATOM 702 O O . PRO A 1 90 ? -13.925 -4.701 -2.714 1.00 89.75 90 PRO A O 1
ATOM 705 N N . LEU A 1 91 ? -12.438 -4.415 -1.060 1.00 90.94 91 LEU A N 1
ATOM 706 C CA . LEU A 1 91 ? -11.449 -5.358 -1.597 1.00 90.94 91 LEU A CA 1
ATOM 707 C C . LEU A 1 91 ? -11.562 -6.726 -0.925 1.00 90.94 91 LEU A C 1
ATOM 709 O O . LEU A 1 91 ? -11.676 -7.758 -1.586 1.00 90.94 91 LEU A O 1
ATOM 713 N N . TYR A 1 92 ? -11.568 -6.703 0.405 1.00 90.75 92 TYR A N 1
ATOM 714 C CA . TYR A 1 92 ? -11.568 -7.872 1.271 1.00 90.75 92 TYR A CA 1
ATOM 715 C C . TYR A 1 92 ? -12.559 -7.646 2.408 1.00 90.75 92 TYR A C 1
ATOM 717 O O . TYR A 1 92 ? -12.596 -6.551 2.979 1.00 90.75 92 TYR A O 1
ATOM 725 N N . GLN A 1 93 ? -13.324 -8.674 2.763 1.00 91.06 93 GLN A N 1
ATOM 726 C CA . GLN A 1 93 ? -14.108 -8.688 3.992 1.00 91.06 93 GLN A CA 1
ATOM 727 C C . GLN A 1 93 ? -13.366 -9.488 5.058 1.00 91.06 93 GLN A C 1
ATOM 729 O O . GLN A 1 93 ? -13.076 -10.664 4.858 1.00 91.06 93 GLN A O 1
ATOM 734 N N . ILE A 1 94 ? -13.069 -8.853 6.190 1.00 92.81 94 ILE A N 1
ATOM 735 C CA . ILE A 1 94 ? -12.515 -9.522 7.373 1.00 92.81 94 ILE A CA 1
ATOM 736 C C . ILE A 1 94 ? -13.682 -10.032 8.226 1.00 92.81 94 ILE A C 1
ATOM 738 O O . ILE A 1 94 ? -14.699 -9.342 8.328 1.00 92.81 94 ILE A O 1
ATOM 742 N N . ASP A 1 95 ? -13.541 -11.218 8.822 1.00 92.88 95 ASP A N 1
ATOM 743 C CA . ASP A 1 95 ? -14.526 -11.783 9.751 1.00 92.88 95 ASP A CA 1
ATOM 744 C C . ASP A 1 95 ? -14.833 -10.788 10.896 1.00 92.88 95 ASP A C 1
ATOM 746 O O . ASP A 1 95 ? -13.936 -10.452 11.680 1.00 92.88 95 ASP A O 1
ATOM 750 N N . PRO A 1 96 ? -16.081 -10.286 11.000 1.00 91.69 96 PRO A N 1
ATOM 751 C CA . PRO A 1 96 ? -16.454 -9.285 11.993 1.00 91.69 96 PRO A CA 1
ATOM 752 C C . PRO A 1 96 ? -16.699 -9.879 13.384 1.00 91.69 96 PRO A C 1
ATOM 754 O O . PRO A 1 96 ? -16.805 -9.114 14.342 1.00 91.69 96 PRO A O 1
ATOM 757 N N . THR A 1 97 ? -16.802 -11.204 13.518 1.00 93.44 97 THR A N 1
ATOM 758 C CA . THR A 1 97 ? -17.219 -11.887 14.754 1.00 93.44 97 THR A CA 1
ATOM 759 C C . THR A 1 97 ? -16.426 -11.447 15.997 1.00 93.44 97 THR A C 1
ATOM 761 O O . THR A 1 97 ? -17.048 -10.927 16.926 1.00 93.44 97 THR A O 1
ATOM 764 N N . PRO A 1 98 ? -15.076 -11.521 16.029 1.00 93.31 98 PRO A N 1
ATOM 765 C CA . PRO A 1 98 ? -14.311 -11.126 17.218 1.00 93.31 98 PRO A CA 1
ATOM 766 C C . PRO A 1 98 ? -14.441 -9.632 17.547 1.00 93.31 98 PRO A C 1
ATOM 768 O O . PRO A 1 98 ? -14.419 -9.240 18.714 1.00 93.31 98 PRO A O 1
ATOM 771 N N . PHE A 1 99 ? -14.604 -8.784 16.529 1.00 93.00 99 PHE A N 1
ATOM 772 C CA . PHE A 1 99 ? -14.772 -7.346 16.722 1.00 93.00 99 PHE A CA 1
ATOM 773 C C . PHE A 1 99 ? -16.150 -7.022 17.292 1.00 93.00 99 PHE A C 1
ATOM 775 O O . PHE A 1 99 ? -16.270 -6.194 18.195 1.00 93.00 99 PHE A O 1
ATOM 782 N N . GLN A 1 100 ? -17.189 -7.697 16.801 1.00 94.38 100 GLN A N 1
ATOM 783 C CA . GLN A 1 100 ? -18.543 -7.524 17.303 1.00 94.38 100 GLN A CA 1
ATOM 784 C C . GLN A 1 100 ? -18.666 -8.020 18.747 1.00 94.38 100 GLN A C 1
ATOM 786 O O . GLN A 1 100 ? -19.326 -7.368 19.559 1.00 94.38 100 GLN A O 1
ATOM 791 N N . ASP A 1 101 ? -17.995 -9.118 19.089 1.00 95.44 101 ASP A N 1
ATOM 792 C CA . ASP A 1 101 ? -17.956 -9.640 20.454 1.00 95.44 101 ASP A CA 1
ATOM 793 C C . ASP A 1 101 ? -17.303 -8.651 21.427 1.00 95.44 101 ASP A C 1
ATOM 795 O O . ASP A 1 101 ? -17.855 -8.391 22.502 1.00 95.44 101 ASP A O 1
ATOM 799 N N . GLU A 1 102 ? -16.190 -8.019 21.043 1.00 94.38 102 GLU A N 1
ATOM 800 C CA . GLU A 1 102 ? -15.543 -7.010 21.891 1.00 94.38 102 GLU A CA 1
ATOM 801 C C . GLU A 1 102 ? -16.410 -5.750 22.043 1.00 94.38 102 GLU A C 1
ATOM 803 O O . GLU A 1 102 ? -16.563 -5.224 23.148 1.00 94.38 102 GLU A O 1
ATOM 808 N N . VAL A 1 103 ? -17.064 -5.297 20.968 1.00 96.69 103 VAL A N 1
ATOM 809 C CA . VAL A 1 103 ? -18.020 -4.176 21.026 1.00 96.69 103 VAL A CA 1
ATOM 810 C C . VAL A 1 103 ? -19.169 -4.498 21.986 1.00 96.69 103 VAL A C 1
ATOM 812 O O . VAL A 1 103 ? -19.511 -3.684 22.848 1.00 96.69 103 VAL A O 1
ATOM 815 N N . ASN A 1 104 ? -19.735 -5.703 21.890 1.00 97.31 104 ASN A N 1
ATOM 816 C CA . ASN A 1 104 ? -20.821 -6.161 22.755 1.00 97.31 104 ASN A CA 1
ATOM 817 C C . ASN A 1 104 ? -20.382 -6.250 24.223 1.00 97.31 104 ASN A C 1
ATOM 819 O O . ASN A 1 104 ? -21.140 -5.879 25.131 1.00 97.31 104 ASN A O 1
ATOM 823 N N . ARG A 1 105 ? -19.150 -6.707 24.471 1.00 97.44 105 ARG A N 1
ATOM 824 C CA . ARG A 1 105 ? -18.543 -6.770 25.802 1.00 97.44 105 ARG A CA 1
ATOM 825 C C . ARG A 1 105 ? -18.417 -5.376 26.416 1.00 97.44 105 ARG A C 1
ATOM 827 O O . ARG A 1 105 ? -18.903 -5.161 27.528 1.00 97.44 105 ARG A O 1
ATOM 834 N N . ILE A 1 106 ? -17.845 -4.423 25.683 1.00 97.56 106 ILE A N 1
ATOM 835 C CA . ILE A 1 106 ? -17.679 -3.035 26.143 1.00 97.56 106 ILE A CA 1
ATOM 836 C C . ILE A 1 106 ? -19.042 -2.375 26.377 1.00 97.56 106 ILE A C 1
ATOM 838 O O . ILE A 1 106 ? -19.257 -1.729 27.402 1.00 97.56 106 ILE A O 1
ATOM 842 N N . GLN A 1 107 ? -20.006 -2.575 25.477 1.00 97.50 107 GLN A N 1
ATOM 843 C CA . GLN A 1 107 ? -21.351 -2.021 25.636 1.00 97.50 107 GLN A CA 1
ATOM 844 C C . GLN A 1 107 ? -22.068 -2.585 26.873 1.00 97.50 107 GLN A C 1
ATOM 846 O O . GLN A 1 107 ? -22.804 -1.864 27.555 1.00 97.50 107 GLN A O 1
ATOM 851 N N . SER A 1 108 ? -21.849 -3.862 27.186 1.00 97.06 108 SER A N 1
ATOM 852 C CA . SER A 1 108 ? -22.381 -4.494 28.396 1.00 97.06 108 SER A CA 1
ATOM 853 C C . SER A 1 108 ? -21.750 -3.912 29.662 1.00 97.06 108 SER A C 1
ATOM 855 O O . SER A 1 108 ? -22.459 -3.657 30.638 1.00 97.06 108 SER A O 1
ATOM 857 N N . ASP A 1 109 ? -20.447 -3.633 29.637 1.00 97.19 109 ASP A N 1
ATOM 858 C CA . ASP A 1 109 ? -19.739 -3.011 30.759 1.00 97.19 109 ASP A CA 1
ATOM 859 C C . ASP A 1 109 ? -20.166 -1.551 30.987 1.00 97.19 109 ASP A C 1
ATOM 861 O O . ASP A 1 109 ? -20.404 -1.129 32.124 1.00 97.19 109 ASP A O 1
ATOM 865 N N . LEU A 1 110 ? -20.404 -0.802 29.905 1.00 97.81 110 LEU A N 1
ATOM 866 C CA . LEU A 1 110 ? -20.991 0.538 29.974 1.00 97.81 110 LEU A CA 1
ATOM 867 C C . LEU A 1 110 ? -22.378 0.513 30.624 1.00 97.81 110 LEU A C 1
ATOM 869 O O . LEU A 1 110 ? -22.643 1.295 31.537 1.00 97.81 110 LEU A O 1
ATOM 873 N N . LYS A 1 111 ? -23.256 -0.414 30.219 1.00 97.44 111 LYS A N 1
ATOM 874 C CA . LYS A 1 111 ? -24.592 -0.567 30.829 1.00 97.44 111 LYS A CA 1
ATOM 875 C C . LYS A 1 111 ? -24.511 -0.945 32.304 1.00 97.44 111 LYS A C 1
ATOM 877 O O . LYS A 1 111 ? -25.280 -0.424 33.115 1.00 97.44 111 LYS A O 1
ATOM 882 N N . ARG A 1 112 ? -23.584 -1.833 32.667 1.00 97.00 112 ARG A N 1
ATOM 883 C CA . ARG A 1 112 ? -23.341 -2.227 34.059 1.00 97.00 112 ARG A CA 1
ATOM 884 C C . ARG A 1 112 ? -22.901 -1.030 34.897 1.00 97.00 112 ARG A C 1
ATOM 886 O O . ARG A 1 112 ? -23.434 -0.823 35.986 1.00 97.00 112 ARG A O 1
ATOM 893 N N . THR A 1 113 ? -21.970 -0.237 34.380 1.00 97.00 113 THR A N 1
ATOM 894 C CA . THR A 1 113 ? -21.459 0.961 35.052 1.00 97.00 113 THR A CA 1
ATOM 895 C C . THR A 1 113 ? -22.546 2.019 35.199 1.00 97.00 113 THR A C 1
ATOM 897 O O . THR A 1 113 ? -22.725 2.548 36.293 1.00 97.00 113 THR A O 1
ATOM 900 N N . GLN A 1 114 ? -23.336 2.265 34.152 1.00 97.19 114 GLN A N 1
ATOM 901 C CA . GLN A 1 114 ? -24.467 3.190 34.223 1.00 97.19 114 GLN A CA 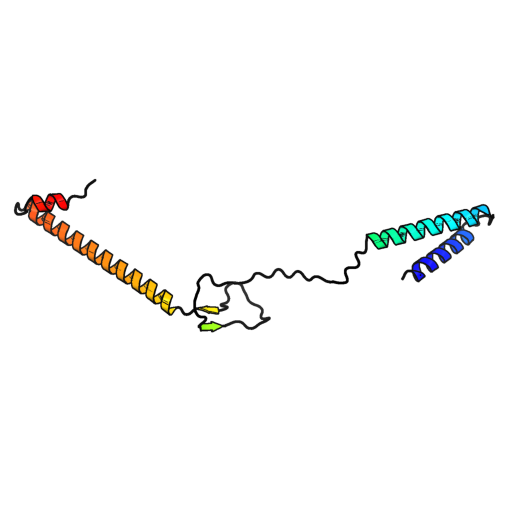1
ATOM 902 C C . GLN A 1 114 ? -25.486 2.749 35.281 1.00 97.19 114 GLN A C 1
ATOM 904 O O . GLN A 1 114 ? -25.870 3.539 36.136 1.00 97.19 114 GLN A O 1
ATOM 909 N N . SER A 1 115 ? -25.835 1.461 35.299 1.00 96.81 115 SER A N 1
ATOM 910 C CA . SER A 1 115 ? -26.746 0.902 36.305 1.00 96.81 115 SER A CA 1
ATOM 911 C C . SER A 1 115 ? -26.196 1.052 37.730 1.00 96.81 115 SER A C 1
ATOM 913 O O . SER A 1 115 ? -26.949 1.300 38.670 1.00 96.81 115 SER A O 1
ATOM 915 N N . ALA A 1 116 ? -24.876 0.921 37.909 1.00 95.62 116 ALA A N 1
ATOM 916 C CA . ALA A 1 116 ? -24.225 1.144 39.196 1.00 95.62 116 ALA A CA 1
ATOM 917 C C . ALA A 1 116 ? -24.280 2.622 39.615 1.00 95.62 116 ALA A C 1
ATOM 919 O O . ALA A 1 116 ? -24.572 2.908 40.775 1.00 95.62 116 ALA A O 1
ATOM 920 N N . ILE A 1 117 ? -24.047 3.556 38.687 1.00 96.19 117 ILE A N 1
ATOM 921 C CA . ILE A 1 117 ? -24.181 4.999 38.936 1.00 96.19 117 ILE A CA 1
ATOM 922 C C . ILE A 1 117 ? -25.609 5.324 39.375 1.00 96.19 117 ILE A C 1
ATOM 924 O O . ILE A 1 117 ? -25.787 5.964 40.412 1.00 96.19 117 ILE A O 1
ATOM 928 N N . ASP A 1 118 ? -26.612 4.835 38.649 1.00 96.12 118 ASP A N 1
ATOM 929 C CA . ASP A 1 118 ? -28.024 5.068 38.964 1.00 96.12 118 ASP A CA 1
ATOM 930 C C . ASP A 1 118 ? -28.378 4.503 40.350 1.00 96.12 118 ASP A C 1
ATOM 932 O O . ASP A 1 118 ? -29.031 5.168 41.161 1.00 96.12 118 ASP A O 1
ATOM 936 N N . TYR A 1 119 ? -27.872 3.307 40.674 1.00 94.88 119 TYR A N 1
ATOM 937 C CA . TYR A 1 119 ? -28.011 2.706 42.000 1.00 94.88 119 TYR A CA 1
ATOM 938 C C . TYR A 1 119 ? -27.379 3.574 43.100 1.00 94.88 119 TYR A C 1
ATOM 940 O O . TYR A 1 119 ? -28.018 3.843 44.121 1.00 94.88 119 TYR A O 1
ATOM 948 N N . PHE A 1 120 ? -26.147 4.056 42.903 1.00 92.81 120 PHE A N 1
ATOM 949 C CA . PHE A 1 120 ? -25.470 4.912 43.880 1.00 92.81 120 PHE A CA 1
ATOM 950 C C . PHE A 1 120 ? -26.156 6.273 44.038 1.00 92.81 120 PHE A C 1
ATOM 952 O O . PHE A 1 120 ? -26.259 6.770 45.160 1.00 92.81 120 PHE A O 1
ATOM 959 N N . GLN A 1 121 ? -26.679 6.859 42.960 1.00 93.38 121 GLN A N 1
ATOM 960 C CA . GLN A 1 121 ? -27.453 8.101 43.016 1.00 93.38 121 GLN A CA 1
ATOM 961 C C . GLN A 1 121 ? -28.770 7.918 43.779 1.00 93.38 121 GLN A C 1
ATOM 963 O O . GLN A 1 121 ? -29.100 8.736 44.644 1.00 93.38 121 GLN A O 1
ATOM 968 N N . ALA A 1 122 ? -29.500 6.829 43.523 1.00 93.06 122 ALA A N 1
ATOM 969 C CA . ALA A 1 122 ? -30.729 6.507 44.245 1.00 93.06 122 ALA A CA 1
ATOM 970 C C . ALA A 1 122 ? -30.469 6.286 45.745 1.00 93.06 122 ALA A C 1
ATOM 972 O O . ALA A 1 122 ? -31.205 6.797 46.597 1.00 93.06 122 ALA A O 1
ATOM 973 N N . GLU A 1 123 ? -29.391 5.579 46.083 1.00 89.69 123 GLU A N 1
ATOM 974 C CA . GLU A 1 123 ? -28.985 5.336 47.466 1.00 89.69 123 GLU A CA 1
ATOM 975 C C . GLU A 1 123 ? -28.528 6.640 48.161 1.00 89.69 123 GLU A C 1
ATOM 977 O O . GLU A 1 123 ? -28.905 6.892 49.308 1.00 89.69 123 GLU A O 1
ATOM 982 N N . LEU A 1 124 ? -27.811 7.534 47.467 1.00 88.31 124 LEU A N 1
ATOM 983 C CA . LEU A 1 124 ? -27.477 8.876 47.970 1.00 88.31 124 LEU A CA 1
ATOM 984 C C . LEU A 1 124 ? -28.733 9.714 48.254 1.00 88.31 124 LEU A C 1
ATOM 986 O O . LEU A 1 124 ? -28.855 10.289 49.341 1.00 88.31 124 LEU A O 1
ATOM 990 N N . ALA A 1 125 ? -29.693 9.747 47.327 1.00 89.88 125 ALA A N 1
ATOM 991 C CA . ALA A 1 125 ? -30.962 10.456 47.508 1.00 89.88 125 ALA A CA 1
ATOM 992 C C . ALA A 1 125 ? -31.767 9.892 48.693 1.00 89.88 125 ALA A C 1
ATOM 994 O O . ALA A 1 125 ? -32.399 10.637 49.454 1.00 89.88 125 ALA A O 1
ATOM 995 N N . ARG A 1 126 ? -31.717 8.570 48.899 1.00 86.62 126 ARG A N 1
ATOM 996 C CA . ARG A 1 126 ? -32.318 7.907 50.061 1.00 86.62 126 ARG A CA 1
ATOM 997 C C . ARG A 1 126 ? -31.649 8.343 51.363 1.00 86.62 126 ARG A C 1
ATOM 999 O O . ARG A 1 126 ? -32.360 8.688 52.311 1.00 86.62 126 ARG A O 1
ATOM 1006 N N . TYR A 1 127 ? -30.317 8.372 51.422 1.00 82.94 127 TYR A N 1
ATOM 1007 C CA . TYR A 1 127 ? -29.605 8.847 52.610 1.00 82.94 127 TYR A CA 1
ATOM 1008 C C . TYR A 1 127 ? -29.935 10.308 52.918 1.00 82.94 127 TYR A C 1
ATOM 1010 O O . TYR A 1 127 ? -30.247 10.597 54.072 1.00 82.94 127 TYR A O 1
ATOM 1018 N N . GLN A 1 128 ? -29.980 11.197 51.919 1.00 83.19 128 GLN A N 1
ATOM 1019 C CA . GLN A 1 128 ? -30.369 12.605 52.101 1.00 83.19 128 GLN A CA 1
ATOM 1020 C C . GLN A 1 128 ? -31.730 12.765 52.788 1.00 83.19 128 GLN A C 1
ATOM 1022 O O . GLN A 1 128 ? -31.846 13.518 53.758 1.00 83.19 128 GLN A O 1
ATOM 1027 N N . LYS A 1 129 ? -32.736 11.990 52.365 1.00 85.31 129 LYS A N 1
ATOM 1028 C CA . LYS A 1 129 ? -34.070 11.983 52.992 1.00 85.31 129 LYS A CA 1
ATOM 1029 C C . LYS A 1 129 ? -34.069 11.455 54.432 1.00 85.31 129 LYS A C 1
ATOM 1031 O O . LYS A 1 129 ? -34.907 11.863 55.232 1.00 85.31 129 LYS A O 1
ATOM 1036 N N . LEU A 1 130 ? -33.175 10.526 54.771 1.00 82.62 130 LEU A N 1
ATOM 1037 C CA . LEU A 1 130 ? -33.055 9.976 56.129 1.00 82.62 130 LEU A CA 1
ATOM 1038 C C . LEU A 1 130 ? -32.263 10.900 57.065 1.00 82.62 130 LEU A C 1
ATOM 1040 O O . LEU A 1 130 ? -32.557 10.959 58.259 1.00 82.62 130 LEU A O 1
ATOM 1044 N N . GLY A 1 131 ? -31.285 11.635 56.529 1.00 75.94 131 GLY A N 1
ATOM 1045 C CA . GLY A 1 131 ? -30.518 12.636 57.269 1.00 75.94 131 GLY A CA 1
ATOM 1046 C C . GLY A 1 131 ? -31.372 13.818 57.723 1.00 75.94 131 GLY A C 1
ATOM 1047 O O . GLY A 1 131 ? -31.277 14.212 58.882 1.00 75.94 131 GLY A O 1
ATOM 1048 N N . SER A 1 132 ? -32.268 14.326 56.867 1.00 72.12 132 SER A N 1
ATOM 1049 C CA . SER A 1 132 ? -33.195 15.410 57.242 1.00 72.12 132 SER A CA 1
ATOM 1050 C C . SER A 1 132 ? -34.195 15.010 58.334 1.00 72.12 132 SER A C 1
ATOM 1052 O O . SER A 1 132 ? -34.669 15.865 59.074 1.00 72.12 132 SER A O 1
ATOM 1054 N N . LYS A 1 133 ? -34.479 13.709 58.479 1.00 78.12 133 LYS A N 1
ATOM 1055 C CA . LYS A 1 133 ? -35.345 13.146 59.528 1.00 78.12 133 LYS A CA 1
ATOM 1056 C C . LYS A 1 133 ? -34.602 12.764 60.819 1.00 78.12 133 LYS A C 1
ATOM 1058 O O . LYS A 1 133 ? -35.227 12.235 61.729 1.00 78.12 133 LYS A O 1
ATOM 1063 N N . GLY A 1 134 ? -33.286 12.990 60.908 1.00 68.19 134 GLY A N 1
ATOM 1064 C CA . GLY A 1 134 ? -32.492 12.739 62.121 1.00 68.19 134 GLY A CA 1
ATOM 1065 C C . GLY A 1 134 ? -32.143 11.269 62.412 1.00 68.19 134 GLY A C 1
ATOM 1066 O O . GLY A 1 134 ? -31.562 10.983 63.454 1.00 68.19 134 GLY A O 1
ATOM 1067 N N . PHE A 1 135 ? -32.444 10.332 61.505 1.00 68.00 135 PHE A N 1
ATOM 1068 C CA . PHE A 1 135 ? -32.324 8.880 61.744 1.00 68.00 135 PHE A CA 1
ATOM 1069 C C . PHE A 1 135 ? -30.988 8.247 61.311 1.00 68.00 135 PHE A C 1
ATOM 1071 O O . PHE A 1 135 ? -30.773 7.050 61.506 1.00 68.00 135 PHE A O 1
ATOM 1078 N N . SER A 1 136 ? -30.079 8.991 60.679 1.00 63.34 136 SER A N 1
ATOM 1079 C CA . SER A 1 136 ? -28.905 8.385 60.040 1.00 63.34 136 SER A CA 1
ATOM 1080 C C . SER A 1 136 ? -27.654 8.343 60.927 1.00 63.34 136 SER A C 1
ATOM 1082 O O . SER A 1 136 ? -27.187 9.374 61.411 1.00 63.34 136 SER A O 1
ATOM 1084 N N . LEU A 1 137 ? -27.033 7.163 61.032 1.00 62.34 137 LEU A N 1
ATOM 1085 C CA . LEU A 1 137 ? -25.723 6.950 61.659 1.00 62.34 137 LEU A CA 1
ATOM 1086 C C . LEU A 1 137 ? -24.637 7.821 60.989 1.00 62.34 137 LEU A C 1
ATOM 1088 O O . LEU A 1 137 ? -24.205 7.542 59.867 1.00 62.34 137 LEU A O 1
ATOM 1092 N N . LYS A 1 138 ? -24.153 8.847 61.708 1.00 60.09 138 LYS A N 1
ATOM 1093 C CA . LYS A 1 138 ? -23.127 9.828 61.278 1.00 60.09 138 LYS A CA 1
ATOM 1094 C C . LYS A 1 138 ? -21.899 9.196 60.601 1.00 60.09 138 LYS A C 1
ATOM 1096 O O . LYS A 1 138 ? -21.340 9.783 59.686 1.00 60.09 138 LYS A O 1
ATOM 1101 N N . ARG A 1 139 ? -21.518 7.974 61.000 1.00 62.03 139 ARG A N 1
ATOM 1102 C CA . ARG A 1 139 ? -20.334 7.246 60.505 1.00 62.03 139 ARG A CA 1
ATOM 1103 C C . ARG A 1 139 ? -20.416 6.858 59.017 1.00 62.03 139 ARG A C 1
ATOM 1105 O O . ARG A 1 139 ? -19.383 6.811 58.357 1.00 62.03 139 ARG A O 1
ATOM 1112 N N . LYS A 1 140 ? -21.615 6.582 58.481 1.00 59.12 140 LYS A N 1
ATOM 1113 C CA . LYS A 1 140 ? -21.807 6.183 57.068 1.00 59.12 140 LYS A CA 1
ATOM 1114 C C . LYS A 1 140 ? -21.897 7.399 56.138 1.00 59.12 140 LYS A C 1
ATOM 1116 O O . LYS A 1 140 ? -21.362 7.368 55.037 1.00 59.12 140 LYS A O 1
ATOM 1121 N N . TRP A 1 141 ? -22.479 8.493 56.632 1.00 55.31 141 TRP A N 1
ATOM 1122 C CA . TRP A 1 141 ? -22.550 9.782 55.939 1.00 55.31 141 TRP A CA 1
ATOM 1123 C C . TRP A 1 141 ? -21.180 10.385 55.622 1.00 55.31 141 TRP A C 1
ATOM 1125 O O . TRP A 1 141 ? -21.000 10.940 54.544 1.00 55.31 141 TRP A O 1
ATOM 1135 N N . THR A 1 142 ? -20.200 10.251 56.520 1.00 62.34 142 THR A N 1
ATOM 1136 C CA . THR A 1 142 ? -18.844 10.782 56.300 1.00 62.34 142 THR A CA 1
ATOM 1137 C C . THR A 1 142 ? -18.109 10.087 55.149 1.00 62.34 142 THR A C 1
ATOM 1139 O O . THR A 1 142 ? -17.295 10.725 54.499 1.00 62.34 142 THR A O 1
ATOM 1142 N N . LYS A 1 143 ? -18.414 8.811 54.856 1.00 65.69 143 LYS A N 1
ATOM 1143 C CA . LYS A 1 143 ? -17.828 8.071 53.718 1.00 65.69 143 LYS A CA 1
ATOM 1144 C C . LYS A 1 143 ? -18.459 8.407 52.360 1.00 65.69 143 LYS A C 1
ATOM 1146 O O . LYS A 1 143 ? -17.867 8.087 51.341 1.00 65.69 143 LYS A O 1
ATOM 1151 N N . LEU A 1 144 ? -19.663 8.986 52.351 1.00 63.56 144 LEU A N 1
ATOM 1152 C CA . LEU A 1 144 ? -20.436 9.297 51.139 1.00 63.56 144 LEU A CA 1
ATOM 1153 C C . LEU A 1 144 ? -20.319 10.768 50.716 1.00 63.56 144 LEU A C 1
ATOM 1155 O O . LEU A 1 144 ? -20.834 11.138 49.663 1.00 63.56 144 LEU A O 1
ATOM 1159 N N . LYS A 1 145 ? -19.673 11.620 51.525 1.00 57.19 145 LYS A N 1
ATOM 1160 C CA . LYS A 1 145 ? -19.349 12.981 51.094 1.00 57.19 145 LYS A CA 1
ATOM 1161 C C . LYS A 1 145 ? -18.273 12.904 50.008 1.00 57.19 145 LYS A C 1
ATOM 1163 O O . LYS A 1 145 ? -17.272 12.228 50.242 1.00 57.19 145 LYS A O 1
ATOM 1168 N N . PRO A 1 146 ? -18.446 13.591 48.868 1.00 54.81 146 PRO A N 1
ATOM 1169 C CA . PRO A 1 146 ? -17.362 13.737 47.912 1.00 54.81 146 PRO A CA 1
ATOM 1170 C C . PRO A 1 146 ? -16.199 14.417 48.638 1.00 54.81 146 PRO A C 1
ATOM 1172 O O . PRO A 1 146 ? -16.355 15.503 49.198 1.00 54.81 146 PRO A O 1
ATOM 1175 N N . THR A 1 147 ? -15.062 13.736 48.710 1.00 59.62 147 THR A N 1
ATOM 1176 C CA . THR A 1 147 ? -13.787 14.367 49.042 1.00 59.62 147 THR A CA 1
ATOM 1177 C C . THR A 1 147 ? -13.468 15.315 47.895 1.00 59.62 147 THR A C 1
ATOM 1179 O O . THR A 1 147 ? -13.154 14.849 46.800 1.00 59.62 147 THR A O 1
ATOM 1182 N N . CYS A 1 148 ? -13.658 16.614 48.131 1.00 47.19 148 CYS A N 1
ATOM 1183 C CA . CYS A 1 148 ? -13.020 17.652 47.329 1.00 47.19 148 CYS A CA 1
ATOM 1184 C C . CYS A 1 148 ? -11.501 17.567 47.488 1.00 47.19 148 CYS A C 1
ATOM 1186 O O . CYS A 1 148 ? -11.057 17.211 48.607 1.00 47.19 148 CYS A O 1
#

pLDDT: mean 81.47, std 11.29, range [47.19, 97.81]

InterPro domains:
  IPR050393 Membrane Fusion Protein (MFP) [PTHR30367] (10-143)
  IPR058625 Multidrug resistance protein MdtA-like, barrel-sandwich hybrid domain [PF25917] (65-101)

Secondary structure (DSSP, 8-state):
-HHHHHHHHHHHHHHHHHHTT----HHHHHHHHHHHHHHHHHHHHHHHHH------------------SS---EEEE---TT----TT---EEE--HHHHHHHHHHHHHHHHHHHHHHHHHHHHHHHHHHHHTT-S-HHHHHHHS---

Foldseek 3Di:
DLVVVVVVLVVVVVVCCVVVVPPPDPVVVVVVVVVSVVVSVVVVVVCVVVDDPDPDPDDDDPDDDDDDPDDADWPDADDDPPDDDDPPDDGTDGDCVVVVVVVVVVVVVVVVVVVVVVVLVVVVVVVVVCVVVVNDDPVVVVVSDPDD